Protein AF-A0A183NY20-F1 (afdb_monomer)

Radius of gyration: 20.71 Å; Cα contacts (8 Å, |Δi|>4): 70; chains: 1; bounding box: 48×27×62 Å

Nearest PDB structures (foldseek):
  2p08-assembly1_A  TM=8.906E-01  e=2.593E-02  Nostoc punctiforme PCC 73102
  2p04-assembly1_B  TM=9.367E-01  e=7.399E-02  Nostoc punctiforme PCC 73102
  8hbh-assembly1_A  TM=7.885E-01  e=5.216E-02  Homo sapiens
  6jt2-assembly1_A  TM=8.281E-01  e=1.388E-01  Homo sapiens

Mean predicted aligned error: 11.41 Å

InterPro domains:
  IPR011645 Haem NO binding associated [PF07701] (32-90)
  IPR042463 Haem NO binding associated domain superfamily [G3DSA:3.30.450.260] (27-91)

Structure (mmCIF, N/CA/C/O backbone):
data_AF-A0A183NY20-F1
#
_entry.id   AF-A0A183NY20-F1
#
loop_
_atom_site.group_PDB
_atom_site.id
_atom_site.type_symbol
_atom_site.label_atom_id
_atom_site.label_alt_id
_atom_site.label_comp_id
_atom_site.label_asym_id
_atom_site.label_entity_id
_atom_site.label_seq_id
_atom_site.pdbx_PDB_ins_code
_atom_site.Cartn_x
_atom_site.Cartn_y
_atom_site.Cartn_z
_atom_site.occupancy
_atom_site.B_iso_or_equiv
_atom_site.auth_seq_id
_atom_site.auth_comp_id
_atom_site.auth_asym_id
_atom_site.auth_atom_id
_atom_site.pdbx_PDB_model_num
ATOM 1 N N . ILE A 1 1 ? 0.793 0.510 47.313 1.00 43.75 1 ILE A N 1
ATOM 2 C CA . ILE A 1 1 ? 0.179 -0.238 46.191 1.00 43.75 1 ILE A CA 1
ATOM 3 C C . ILE A 1 1 ? 0.038 0.725 45.025 1.00 43.75 1 ILE A C 1
ATOM 5 O O . ILE A 1 1 ? -0.8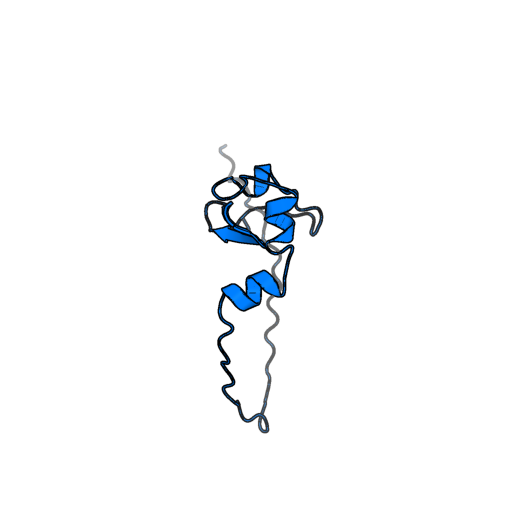83 1.525 45.041 1.00 43.75 1 ILE A O 1
ATOM 9 N N . VAL A 1 2 ? 0.968 0.700 44.072 1.00 36.62 2 VAL A N 1
ATOM 10 C CA . VAL A 1 2 ? 0.759 1.228 42.715 1.00 36.62 2 VAL A CA 1
ATOM 11 C C . VAL A 1 2 ? 1.575 0.321 41.801 1.00 36.62 2 VAL A C 1
ATOM 13 O O . VAL A 1 2 ? 2.791 0.231 41.947 1.00 36.62 2 VAL A O 1
ATOM 16 N N . GLY A 1 3 ? 0.874 -0.447 40.967 1.00 42.34 3 GLY A N 1
ATOM 17 C CA . GLY A 1 3 ? 1.454 -1.474 40.112 1.00 42.34 3 GLY A CA 1
ATOM 18 C C . GLY A 1 3 ? 2.317 -0.869 39.014 1.00 42.34 3 GLY A C 1
ATOM 19 O O . GLY A 1 3 ? 1.878 0.015 38.277 1.00 42.34 3 GLY A O 1
ATOM 20 N N . GLN A 1 4 ? 3.539 -1.379 38.888 1.00 38.81 4 GLN A N 1
ATOM 21 C CA . GLN A 1 4 ? 4.282 -1.279 37.644 1.00 38.81 4 GLN A CA 1
ATOM 22 C C . GLN A 1 4 ? 3.548 -2.142 36.618 1.00 38.81 4 GLN A C 1
ATOM 24 O O . GLN A 1 4 ? 3.369 -3.340 36.804 1.00 38.81 4 GLN A O 1
ATOM 29 N N . LYS A 1 5 ? 3.042 -1.497 35.569 1.00 43.59 5 LYS A N 1
ATOM 30 C CA . L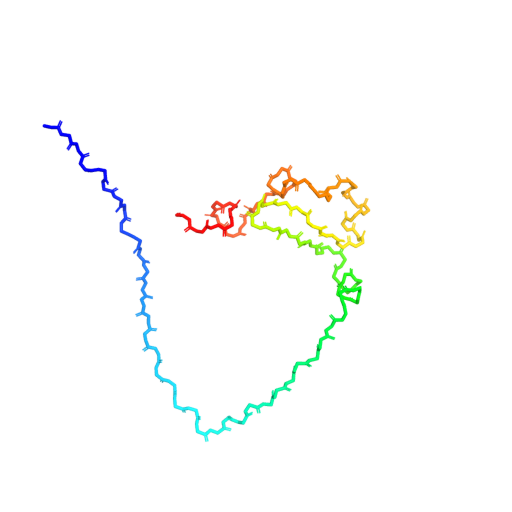YS A 1 5 ? 2.436 -2.170 34.425 1.00 43.59 5 LYS A CA 1
ATOM 31 C C . LYS A 1 5 ? 3.557 -2.897 33.684 1.00 43.59 5 LYS A C 1
ATOM 33 O O . LYS A 1 5 ? 4.358 -2.244 33.012 1.00 43.59 5 LYS A O 1
ATOM 38 N N . ASP A 1 6 ? 3.620 -4.215 33.855 1.00 43.44 6 ASP A N 1
ATOM 39 C CA . ASP A 1 6 ? 4.504 -5.106 33.109 1.00 43.44 6 ASP A CA 1
ATOM 40 C C . ASP A 1 6 ? 4.296 -4.876 31.608 1.00 43.44 6 ASP A C 1
ATOM 42 O O . ASP A 1 6 ? 3.269 -5.231 31.026 1.00 43.44 6 ASP A O 1
ATOM 46 N N . ARG A 1 7 ? 5.271 -4.219 30.977 1.00 45.06 7 ARG A N 1
ATOM 47 C CA . ARG A 1 7 ? 5.391 -4.187 29.521 1.00 45.06 7 ARG A CA 1
ATOM 48 C C . ARG A 1 7 ? 5.944 -5.547 29.118 1.00 45.06 7 ARG A C 1
ATOM 50 O O . ARG A 1 7 ? 7.085 -5.866 29.443 1.00 45.06 7 ARG A O 1
ATOM 57 N N . GLY A 1 8 ? 5.087 -6.361 28.503 1.00 50.38 8 GLY A N 1
ATOM 58 C CA . GLY A 1 8 ? 5.413 -7.707 28.044 1.00 50.38 8 GLY A CA 1
ATOM 59 C C . GLY A 1 8 ? 6.727 -7.731 27.265 1.00 50.38 8 GLY A C 1
ATOM 60 O O . GLY A 1 8 ? 7.000 -6.864 26.440 1.00 50.38 8 GLY A O 1
ATOM 61 N N . LYS A 1 9 ? 7.563 -8.716 27.579 1.00 52.12 9 LYS A N 1
ATOM 62 C CA . LYS A 1 9 ? 8.880 -8.918 26.980 1.00 52.12 9 LYS A CA 1
ATOM 63 C C . LYS A 1 9 ? 8.704 -9.300 25.504 1.00 52.12 9 LYS A C 1
ATOM 65 O O . LYS A 1 9 ? 8.208 -10.386 25.217 1.00 52.12 9 LYS A O 1
ATOM 70 N N . GLN A 1 10 ? 9.092 -8.414 24.590 1.00 58.06 10 GLN A N 1
ATOM 71 C CA . GLN A 1 10 ? 9.145 -8.679 23.150 1.00 58.06 10 GLN A CA 1
ATOM 72 C C . GLN A 1 10 ? 10.123 -9.842 22.905 1.00 58.06 10 GLN A C 1
ATOM 74 O O . GLN A 1 10 ? 11.292 -9.774 23.292 1.00 58.06 10 GLN A O 1
ATOM 79 N N . VAL A 1 11 ? 9.628 -10.963 22.370 1.00 66.44 11 VAL A N 1
ATOM 80 C CA . VAL A 1 11 ? 10.432 -12.173 22.124 1.00 66.44 11 VAL A CA 1
ATOM 81 C C . VAL A 1 11 ? 11.069 -12.053 20.746 1.00 66.44 11 VAL A C 1
ATOM 83 O O . VAL A 1 11 ? 10.620 -12.658 19.779 1.00 66.44 11 VAL A O 1
ATOM 86 N N . GLU A 1 12 ? 12.121 -11.250 20.649 1.00 74.62 12 GLU A N 1
ATOM 87 C CA . GLU A 1 12 ? 12.984 -11.237 19.471 1.00 74.62 12 GLU A CA 1
ATOM 88 C C . GLU A 1 12 ? 14.183 -12.149 19.718 1.00 74.62 12 GLU A C 1
ATOM 90 O O . GLU A 1 12 ? 14.874 -12.0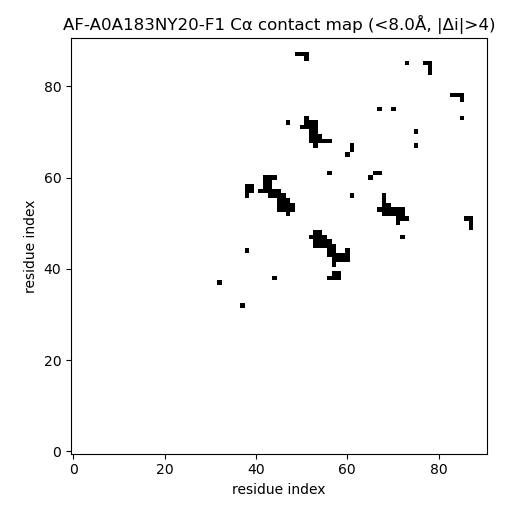49 20.733 1.00 74.62 12 GLU A O 1
ATOM 95 N N . THR A 1 13 ? 14.420 -13.080 18.795 1.00 81.81 13 THR A N 1
ATOM 96 C CA . THR A 1 13 ? 15.619 -13.922 18.817 1.00 81.81 13 THR A CA 1
ATOM 97 C C . THR A 1 13 ? 16.639 -13.325 17.863 1.00 81.81 13 THR A C 1
ATOM 99 O O . THR A 1 13 ? 16.427 -13.310 16.654 1.00 81.81 13 THR A O 1
ATOM 102 N N . ILE A 1 14 ? 17.762 -12.851 18.401 1.00 83.50 14 ILE A N 1
ATOM 103 C CA . ILE A 1 14 ? 18.860 -12.324 17.590 1.00 83.50 14 ILE A CA 1
ATOM 104 C C . ILE A 1 14 ? 19.775 -13.484 17.194 1.00 83.50 14 ILE A C 1
ATOM 106 O O . ILE A 1 14 ? 20.519 -14.014 18.019 1.00 83.50 14 ILE A O 1
ATOM 110 N N . LEU A 1 15 ? 19.746 -13.859 15.917 1.00 86.38 15 LEU A N 1
ATOM 111 C CA . LEU A 1 15 ? 20.681 -14.817 15.329 1.00 86.38 15 LEU A CA 1
ATOM 112 C C . LEU A 1 15 ? 21.866 -14.046 14.734 1.00 86.38 15 LEU A C 1
ATOM 114 O O . LEU A 1 15 ? 21.709 -13.312 13.761 1.00 86.38 15 LEU A O 1
ATOM 118 N N . ARG A 1 16 ? 23.063 -14.202 15.308 1.00 84.00 16 ARG A N 1
ATOM 119 C CA . ARG A 1 16 ? 24.296 -13.641 14.732 1.00 84.00 16 ARG A CA 1
ATOM 120 C C . ARG A 1 16 ? 24.890 -14.633 13.741 1.00 84.00 16 ARG A C 1
ATOM 122 O O . ARG A 1 16 ? 25.505 -15.618 14.137 1.00 84.00 16 ARG A O 1
ATOM 129 N N . LEU A 1 17 ? 24.676 -14.376 12.456 1.00 84.62 17 LEU A N 1
ATOM 130 C CA . LEU A 1 17 ? 25.224 -15.181 11.369 1.00 84.62 17 LEU A CA 1
ATOM 131 C C . LEU A 1 17 ? 26.576 -14.601 10.938 1.00 84.62 17 LEU A C 1
ATOM 133 O O . LEU A 1 17 ? 26.681 -13.408 10.666 1.00 84.62 17 LEU A O 1
ATOM 137 N N . HIS A 1 18 ? 27.607 -15.442 10.872 1.00 82.50 18 HIS A N 1
ATOM 138 C CA . HIS A 1 18 ? 28.927 -15.066 10.366 1.00 82.50 18 HIS A CA 1
ATOM 139 C C . HIS A 1 18 ? 29.094 -15.622 8.954 1.00 82.50 18 HIS A C 1
ATOM 141 O O . HIS A 1 18 ? 29.171 -16.837 8.771 1.00 82.50 18 HIS A O 1
ATOM 147 N N . PHE A 1 19 ? 29.143 -14.740 7.959 1.00 80.50 19 PHE A N 1
ATOM 148 C CA . PHE A 1 19 ? 29.312 -15.121 6.563 1.00 80.50 19 PHE A CA 1
ATOM 149 C C . PHE A 1 19 ? 30.692 -14.697 6.064 1.00 80.50 19 PHE A C 1
ATOM 151 O O . PHE A 1 19 ? 31.049 -13.524 6.125 1.00 80.50 19 PHE A O 1
ATOM 158 N N . HIS A 1 20 ? 31.469 -15.662 5.578 1.00 81.50 20 HIS A N 1
ATOM 159 C CA . HIS A 1 20 ? 32.780 -15.428 4.980 1.00 81.50 20 HIS A CA 1
ATOM 160 C C . HIS A 1 20 ? 32.632 -15.527 3.459 1.00 81.50 20 HIS A C 1
ATOM 162 O O . HIS A 1 20 ? 32.714 -16.617 2.896 1.00 81.50 20 HIS A O 1
ATOM 168 N N . ASN A 1 21 ? 32.365 -14.399 2.795 1.00 68.94 21 ASN A N 1
ATOM 169 C CA . ASN A 1 21 ? 32.194 -14.354 1.343 1.00 68.94 21 ASN A CA 1
ATOM 170 C C . ASN A 1 21 ? 33.465 -13.869 0.652 1.00 68.94 21 ASN A C 1
ATOM 172 O O . ASN A 1 21 ? 33.668 -12.674 0.471 1.00 68.94 21 ASN A O 1
ATOM 176 N N . HIS A 1 22 ? 34.345 -14.798 0.294 1.00 76.62 22 HIS A N 1
ATOM 177 C CA . HIS A 1 22 ? 35.637 -14.458 -0.304 1.00 76.62 22 HIS A CA 1
ATOM 178 C C . HIS A 1 22 ? 35.582 -14.411 -1.844 1.00 76.62 22 HIS A C 1
ATOM 180 O O . HIS A 1 22 ? 36.615 -14.237 -2.483 1.00 76.62 22 HIS A O 1
ATOM 186 N N . SER A 1 23 ? 34.408 -14.604 -2.457 1.00 76.75 23 SER A N 1
ATOM 187 C CA . SER A 1 23 ? 34.270 -14.790 -3.914 1.00 76.75 23 SER A CA 1
ATOM 188 C C . SER A 1 23 ? 33.194 -13.917 -4.564 1.00 76.75 23 SER A C 1
ATOM 190 O O . SER A 1 23 ? 32.973 -14.032 -5.765 1.00 76.75 23 SER A O 1
ATOM 192 N N . PHE A 1 24 ? 32.524 -13.052 -3.802 1.00 74.69 24 PHE A N 1
ATOM 193 C CA . PHE A 1 24 ? 31.500 -12.152 -4.326 1.00 74.69 24 PHE A CA 1
ATOM 194 C C . PHE A 1 24 ? 32.099 -10.792 -4.664 1.00 74.69 24 PHE A C 1
ATOM 196 O O . PHE A 1 24 ? 32.529 -10.047 -3.788 1.00 74.69 24 PHE A O 1
ATOM 203 N N . THR A 1 25 ? 32.121 -10.481 -5.951 1.00 73.00 25 THR A N 1
ATOM 204 C CA . THR A 1 25 ? 32.307 -9.128 -6.470 1.00 73.00 25 THR A CA 1
ATOM 205 C C . THR A 1 25 ? 30.944 -8.453 -6.534 1.00 73.00 25 THR A C 1
ATOM 207 O O . THR A 1 25 ? 30.092 -8.888 -7.306 1.00 73.00 25 THR A O 1
ATOM 210 N N . GLU A 1 26 ? 30.738 -7.413 -5.725 1.00 69.56 26 GLU A N 1
ATOM 211 C CA . GLU A 1 26 ? 29.584 -6.522 -5.866 1.00 69.56 26 GLU A CA 1
ATOM 212 C C . GLU A 1 26 ? 29.623 -5.863 -7.247 1.00 69.56 26 GLU A C 1
ATOM 214 O O . GLU A 1 26 ? 30.604 -5.217 -7.618 1.00 69.56 26 GLU A O 1
ATOM 219 N N . ILE A 1 27 ? 28.556 -6.062 -8.015 1.00 74.12 27 ILE A N 1
ATOM 220 C CA . ILE A 1 27 ? 28.288 -5.311 -9.235 1.00 74.12 27 ILE A CA 1
ATOM 221 C C . ILE A 1 27 ? 27.171 -4.344 -8.860 1.00 74.12 27 ILE A C 1
ATOM 223 O O . ILE A 1 27 ? 26.069 -4.774 -8.520 1.00 74.12 27 ILE A O 1
ATOM 227 N N . ASP A 1 28 ? 27.487 -3.055 -8.859 1.00 67.62 28 ASP A N 1
ATOM 228 C CA . ASP A 1 28 ? 26.556 -1.997 -8.480 1.00 67.62 28 ASP A CA 1
ATOM 229 C C . ASP A 1 28 ? 25.613 -1.714 -9.664 1.00 67.62 28 ASP A C 1
ATOM 231 O O . ASP A 1 28 ? 25.881 -0.869 -10.519 1.00 67.62 28 ASP A O 1
ATOM 235 N N . GLU A 1 29 ? 24.545 -2.506 -9.792 1.00 68.06 29 GLU A N 1
ATOM 236 C CA . GLU A 1 29 ? 23.500 -2.311 -10.805 1.00 68.06 29 GLU A CA 1
ATOM 237 C C . GLU A 1 29 ? 22.303 -1.548 -10.215 1.00 68.06 29 GLU A C 1
ATOM 239 O O . GLU A 1 29 ? 21.205 -2.085 -10.067 1.00 68.06 29 GLU A O 1
ATOM 244 N N . GLU A 1 30 ? 22.476 -0.261 -9.905 1.00 72.25 30 GLU A N 1
ATOM 245 C CA . GLU A 1 30 ? 21.323 0.633 -9.753 1.00 72.25 30 GLU A CA 1
ATOM 246 C C . GLU A 1 30 ? 20.825 1.070 -11.137 1.00 72.25 30 GLU A C 1
ATOM 248 O O . GLU A 1 30 ? 21.316 2.022 -11.745 1.00 72.25 30 GLU A O 1
ATOM 253 N N . LEU A 1 31 ? 19.810 0.372 -11.647 1.00 73.00 31 LEU A N 1
ATOM 254 C CA . LEU A 1 31 ? 19.021 0.820 -12.794 1.00 73.00 31 LEU A CA 1
ATOM 255 C C . LEU A 1 31 ? 17.733 1.482 -12.279 1.00 73.00 31 LEU A C 1
ATOM 257 O O . LEU A 1 31 ? 16.743 0.785 -12.033 1.00 73.00 31 LEU A O 1
ATOM 261 N N . PRO A 1 32 ? 17.708 2.816 -12.085 1.00 81.44 32 PRO A N 1
ATOM 262 C CA . PRO A 1 32 ? 16.527 3.491 -11.570 1.00 81.44 32 PRO A CA 1
ATOM 263 C C . PRO A 1 32 ? 15.361 3.337 -12.550 1.00 81.44 32 PR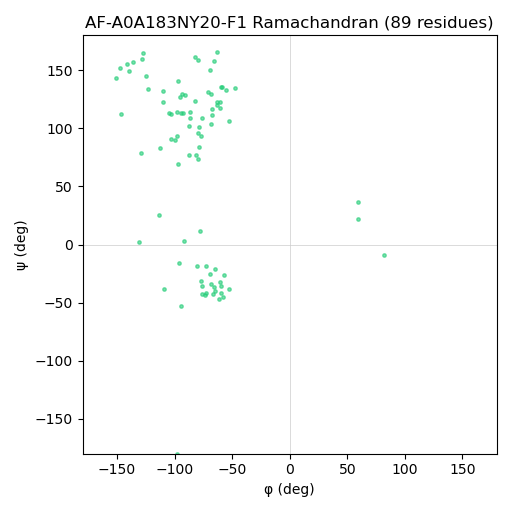O A C 1
ATOM 265 O O . PRO A 1 32 ? 15.417 3.782 -13.697 1.00 81.44 32 PRO A O 1
ATOM 268 N N . VAL A 1 33 ? 14.273 2.725 -12.083 1.00 83.62 33 VAL A N 1
ATOM 269 C CA . VAL A 1 33 ? 13.028 2.621 -12.848 1.00 83.62 33 VAL A CA 1
ATOM 270 C C . VAL A 1 33 ? 12.242 3.923 -12.679 1.00 83.62 33 VAL A C 1
ATOM 272 O O . VAL A 1 33 ? 11.907 4.289 -11.548 1.00 83.62 33 VAL A O 1
ATOM 275 N N . PRO A 1 34 ? 11.888 4.633 -13.767 1.00 88.81 34 PRO A N 1
ATOM 276 C CA . PRO A 1 34 ? 11.038 5.810 -13.665 1.00 88.81 34 PRO A CA 1
ATOM 277 C C . PRO A 1 34 ? 9.694 5.455 -13.023 1.00 88.81 34 PRO A C 1
ATOM 279 O O . PRO A 1 34 ? 9.052 4.479 -13.413 1.00 88.81 34 PRO A O 1
ATOM 282 N N . ALA A 1 35 ? 9.221 6.282 -12.089 1.00 85.50 35 ALA A N 1
ATOM 283 C CA . ALA A 1 35 ? 7.980 6.020 -11.357 1.00 85.50 35 ALA A CA 1
ATOM 284 C C . ALA A 1 35 ? 6.787 5.745 -12.289 1.00 85.50 35 ALA A C 1
ATOM 286 O O . ALA A 1 35 ? 5.987 4.854 -12.024 1.00 85.50 35 ALA A O 1
ATOM 287 N N . ILE A 1 36 ? 6.690 6.459 -13.416 1.00 86.00 36 ILE A N 1
ATOM 288 C CA . ILE A 1 36 ? 5.623 6.238 -14.399 1.00 86.00 36 ILE A CA 1
ATOM 289 C C . ILE A 1 36 ? 5.625 4.813 -14.967 1.00 86.00 36 ILE A C 1
ATOM 291 O O . ILE A 1 36 ? 4.565 4.199 -15.045 1.00 86.00 36 ILE A O 1
ATOM 295 N N . VAL A 1 37 ? 6.804 4.258 -15.267 1.00 88.75 37 VAL A N 1
ATOM 296 C CA . VAL A 1 37 ? 6.957 2.878 -15.751 1.00 88.75 37 VAL A CA 1
ATOM 297 C C . VAL A 1 37 ? 6.532 1.894 -14.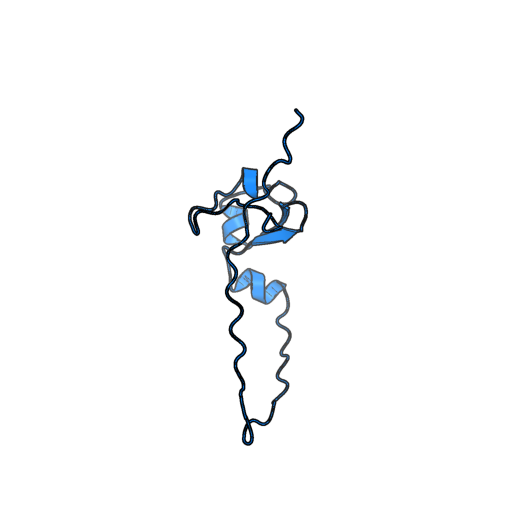662 1.00 88.75 37 VAL A C 1
ATOM 299 O O . VAL A 1 37 ? 5.819 0.934 -14.941 1.00 88.75 37 VAL A O 1
ATOM 302 N N . PHE A 1 38 ? 6.884 2.164 -13.403 1.00 88.50 38 PHE A N 1
ATOM 303 C CA . PHE A 1 38 ? 6.463 1.346 -12.265 1.00 88.50 38 PHE A CA 1
ATOM 304 C C . PHE A 1 38 ? 4.933 1.321 -12.089 1.00 88.50 38 PHE A C 1
ATOM 306 O O . PHE A 1 38 ? 4.342 0.251 -11.938 1.00 88.50 38 PHE A O 1
ATOM 313 N N . PHE A 1 39 ? 4.263 2.478 -12.148 1.00 87.81 39 PHE A N 1
ATOM 314 C CA . PHE A 1 39 ? 2.801 2.553 -12.002 1.00 87.81 39 PHE A CA 1
ATOM 315 C C . PHE A 1 39 ? 2.035 1.936 -13.181 1.00 87.81 39 PHE A C 1
ATOM 317 O O . PHE A 1 39 ? 0.894 1.505 -12.997 1.00 87.81 39 PHE A O 1
ATOM 324 N N . GLU A 1 40 ? 2.636 1.878 -14.371 1.00 87.94 40 GLU A N 1
ATOM 325 C CA . GLU A 1 40 ? 2.090 1.140 -15.514 1.00 87.94 40 GLU A CA 1
ATOM 326 C C . GLU A 1 40 ? 2.296 -0.371 -15.377 1.00 87.94 40 GLU A C 1
ATOM 328 O O . GLU A 1 40 ? 1.363 -1.134 -15.625 1.00 87.94 40 GLU A O 1
ATOM 333 N N . ALA A 1 41 ? 3.479 -0.801 -14.932 1.00 92.12 41 ALA A N 1
ATOM 334 C CA . ALA A 1 41 ? 3.808 -2.212 -14.748 1.00 92.12 41 ALA A CA 1
ATOM 335 C C . ALA A 1 41 ? 2.979 -2.874 -13.635 1.00 92.12 41 ALA A C 1
ATOM 337 O O . ALA A 1 41 ? 2.573 -4.028 -13.768 1.00 92.12 41 ALA A O 1
ATOM 338 N N . PHE A 1 42 ? 2.695 -2.147 -12.550 1.00 94.81 42 PHE A N 1
ATOM 339 C CA . PHE A 1 42 ? 1.942 -2.656 -11.403 1.00 94.81 42 PHE A CA 1
ATOM 340 C C . PHE A 1 42 ? 0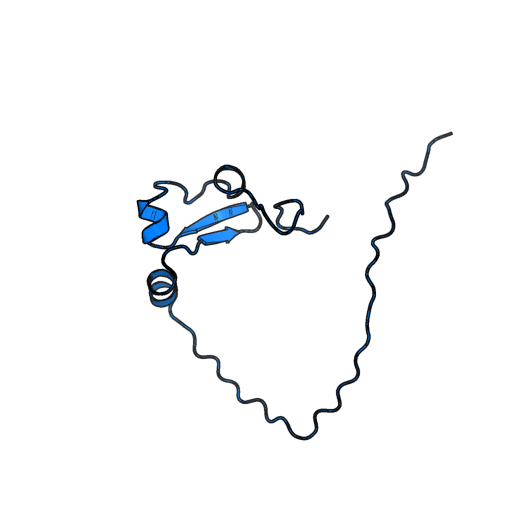.579 -1.959 -11.275 1.00 94.81 42 PHE A C 1
ATOM 342 O O . PHE A 1 42 ? 0.420 -1.035 -10.480 1.00 94.81 42 PHE A O 1
ATOM 349 N N . PRO A 1 43 ? -0.459 -2.397 -12.001 1.00 93.50 43 PRO A N 1
ATOM 350 C CA . PRO A 1 43 ? -1.718 -1.654 -12.117 1.00 93.50 43 PRO A CA 1
ATOM 351 C C . PRO A 1 43 ? -2.519 -1.514 -10.809 1.00 93.50 43 PRO A C 1
ATOM 353 O O . PRO A 1 43 ? -3.348 -0.608 -10.690 1.00 93.50 43 PRO A O 1
ATOM 356 N N . PHE A 1 44 ? -2.271 -2.397 -9.836 1.00 96.00 44 PHE A N 1
ATOM 357 C CA . PHE A 1 44 ? -2.925 -2.431 -8.523 1.00 96.00 44 PHE A CA 1
ATOM 358 C C . PHE A 1 44 ? -1.963 -2.110 -7.371 1.00 96.00 44 PHE A C 1
ATOM 360 O O . PHE A 1 44 ? -2.183 -2.544 -6.242 1.00 96.00 44 PHE A O 1
ATOM 367 N N . ASN A 1 45 ? -0.886 -1.368 -7.628 1.00 95.06 45 ASN A N 1
ATOM 368 C CA . ASN A 1 45 ? -0.038 -0.877 -6.545 1.00 95.06 45 ASN A CA 1
ATOM 369 C C . ASN A 1 45 ? -0.651 0.360 -5.864 1.00 95.06 45 ASN A C 1
ATOM 371 O O . ASN A 1 45 ? -1.455 1.081 -6.461 1.00 95.06 45 ASN A O 1
ATOM 375 N N . PHE A 1 46 ? -0.225 0.626 -4.634 1.00 95.81 46 PHE A N 1
ATOM 376 C CA . PHE A 1 46 ? -0.459 1.890 -3.950 1.00 95.81 46 PHE A CA 1
ATOM 377 C C . PHE A 1 46 ? 0.708 2.219 -3.025 1.00 95.81 46 PHE A C 1
ATOM 379 O O . PHE A 1 46 ? 1.390 1.333 -2.514 1.00 95.81 46 PHE A O 1
ATOM 386 N N . VAL A 1 47 ? 0.919 3.511 -2.803 1.00 95.94 47 VAL A N 1
ATOM 387 C CA . VAL A 1 47 ? 1.977 4.049 -1.947 1.00 95.94 47 VAL A CA 1
ATOM 388 C C . VAL A 1 47 ? 1.328 4.918 -0.882 1.00 95.94 47 VAL A C 1
ATOM 390 O O . VAL A 1 47 ? 0.473 5.743 -1.203 1.00 95.94 47 VAL A O 1
ATOM 393 N N . PHE A 1 48 ? 1.734 4.765 0.375 1.00 97.19 48 PHE A N 1
ATOM 394 C CA . PHE A 1 48 ? 1.271 5.592 1.488 1.00 97.19 48 PHE A CA 1
ATOM 395 C C . PHE A 1 48 ? 2.436 5.996 2.395 1.00 97.19 48 PHE A C 1
ATOM 397 O O . PHE A 1 48 ? 3.495 5.373 2.382 1.00 97.19 48 PHE A O 1
ATOM 404 N N . ASN A 1 49 ? 2.262 7.083 3.143 1.00 96.56 49 ASN A N 1
ATOM 405 C CA . ASN A 1 49 ? 3.294 7.624 4.029 1.00 96.56 49 ASN A CA 1
ATOM 406 C C . ASN A 1 49 ? 3.113 7.184 5.493 1.00 96.56 49 ASN A C 1
ATOM 408 O O . ASN A 1 49 ? 2.139 6.520 5.840 1.00 96.56 49 ASN A O 1
ATOM 412 N N . ARG A 1 50 ? 4.019 7.639 6.372 1.00 96.12 50 ARG A N 1
ATOM 413 C CA . ARG A 1 50 ? 3.962 7.378 7.824 1.00 96.12 50 ARG A CA 1
ATOM 414 C C . ARG A 1 50 ? 2.669 7.832 8.504 1.00 96.12 50 ARG A C 1
ATOM 416 O O . ARG A 1 50 ? 2.278 7.270 9.515 1.00 96.12 50 ARG A O 1
ATOM 423 N N . GLY A 1 51 ? 1.989 8.834 7.947 1.00 96.56 51 GLY A N 1
ATOM 424 C CA . GLY A 1 51 ? 0.669 9.273 8.410 1.00 96.56 51 GLY A CA 1
ATOM 425 C C . GLY A 1 51 ? -0.474 8.370 7.939 1.00 96.56 51 GLY A C 1
ATOM 426 O O . GLY A 1 51 ? -1.632 8.773 8.023 1.00 96.56 51 GLY A O 1
ATOM 427 N N . MET A 1 52 ? -0.157 7.195 7.386 1.00 97.06 52 MET A N 1
ATOM 428 C CA . MET A 1 52 ? -1.094 6.247 6.789 1.00 97.06 52 MET A CA 1
ATOM 429 C C . MET A 1 52 ? -1.891 6.853 5.623 1.00 97.06 52 MET A C 1
ATOM 431 O O . MET A 1 52 ? -2.958 6.360 5.277 1.00 97.06 52 MET A O 1
ATOM 435 N N . LYS A 1 53 ? -1.404 7.930 4.986 1.00 98.12 53 LYS A N 1
ATOM 436 C CA . LYS A 1 53 ? -2.099 8.601 3.876 1.00 98.12 53 LYS A CA 1
ATOM 437 C C . LYS A 1 53 ? -1.641 8.075 2.526 1.00 98.12 53 LYS A C 1
ATOM 439 O O . LYS A 1 53 ? -0.442 8.073 2.249 1.00 98.12 53 LYS A O 1
ATOM 444 N N . LEU A 1 54 ? -2.596 7.708 1.673 1.00 97.75 54 LEU A N 1
ATOM 445 C CA . LEU A 1 54 ? -2.345 7.322 0.283 1.00 97.75 54 LEU A CA 1
ATOM 446 C C . LEU A 1 54 ? -1.753 8.502 -0.501 1.00 97.75 54 LEU A C 1
ATOM 448 O O . LEU A 1 54 ? -2.365 9.565 -0.575 1.00 97.75 54 LEU A O 1
ATOM 452 N N . LEU A 1 55 ? -0.576 8.302 -1.089 1.00 96.19 55 LEU A N 1
ATOM 453 C CA . LEU A 1 55 ? 0.131 9.279 -1.917 1.00 96.19 55 LEU A CA 1
ATOM 454 C C . LEU A 1 55 ? -0.174 9.074 -3.400 1.00 96.19 55 LEU A C 1
ATOM 456 O O . LEU A 1 55 ? -0.600 10.008 -4.062 1.00 96.19 55 LEU A O 1
ATOM 460 N N . ASN A 1 56 ? 0.014 7.847 -3.893 1.00 94.31 56 ASN A N 1
ATOM 461 C CA . ASN A 1 56 ? -0.178 7.468 -5.292 1.00 94.31 56 ASN A CA 1
ATOM 462 C C . ASN A 1 56 ? -0.807 6.075 -5.385 1.00 94.31 56 ASN A C 1
ATOM 464 O O . ASN A 1 56 ? -0.635 5.248 -4.487 1.00 94.31 56 ASN A O 1
ATOM 468 N N . ILE A 1 57 ? -1.498 5.810 -6.494 1.00 95.12 57 ILE A N 1
ATOM 469 C CA . ILE A 1 57 ? -2.136 4.525 -6.797 1.00 95.12 57 ILE A CA 1
ATOM 470 C C . ILE A 1 57 ? -1.954 4.178 -8.279 1.00 95.12 57 ILE A C 1
ATOM 472 O O . ILE A 1 57 ? -1.882 5.067 -9.130 1.00 95.12 57 ILE A O 1
ATOM 476 N N . GLY A 1 58 ? -1.882 2.886 -8.591 1.00 94.44 58 GLY A N 1
ATOM 477 C CA . GLY A 1 58 ? -1.829 2.379 -9.961 1.00 94.44 58 GLY A CA 1
ATOM 478 C C . GLY A 1 58 ? -3.121 2.651 -10.738 1.00 94.44 58 GLY A C 1
ATOM 479 O O . GLY A 1 58 ? -4.194 2.842 -10.158 1.00 94.44 58 GLY A O 1
ATOM 480 N N . ARG A 1 59 ? -3.031 2.659 -12.076 1.00 92.38 59 ARG A N 1
ATOM 481 C CA . ARG A 1 59 ? -4.151 3.052 -12.957 1.00 92.38 59 ARG A CA 1
ATOM 482 C C . ARG A 1 59 ? -5.408 2.207 -12.754 1.00 92.38 59 ARG A C 1
ATOM 484 O O . ARG A 1 59 ? -6.502 2.758 -12.664 1.00 92.38 59 ARG A O 1
ATOM 491 N N . SER A 1 60 ? -5.274 0.886 -12.655 1.00 94.56 60 SER A N 1
ATOM 492 C CA . SER A 1 60 ? -6.442 0.015 -12.469 1.00 94.56 60 SER A CA 1
ATOM 493 C C . SER A 1 60 ? -7.081 0.209 -11.098 1.00 94.56 60 SER A C 1
ATOM 495 O O . SER A 1 60 ? -8.303 0.160 -10.985 1.00 94.56 60 SER A O 1
ATOM 497 N N . MET A 1 61 ? -6.281 0.502 -10.070 1.00 94.19 61 MET A N 1
ATOM 498 C CA . MET A 1 61 ? -6.806 0.856 -8.754 1.00 94.19 61 MET A CA 1
ATOM 499 C C . MET A 1 61 ? -7.545 2.193 -8.765 1.00 94.19 61 MET A C 1
ATOM 501 O O . MET A 1 61 ? -8.623 2.274 -8.190 1.00 94.19 61 MET A O 1
ATOM 505 N N . ALA A 1 62 ? -7.020 3.213 -9.449 1.00 93.50 62 ALA A N 1
ATOM 506 C CA . ALA A 1 62 ? -7.689 4.509 -9.582 1.00 93.50 62 ALA A CA 1
ATOM 507 C C . ALA A 1 62 ? -9.060 4.400 -10.263 1.00 93.50 62 ALA A C 1
ATOM 509 O O . ALA A 1 62 ? -9.992 5.108 -9.885 1.00 93.50 62 ALA A O 1
ATOM 510 N N . ASN A 1 63 ? -9.189 3.491 -11.232 1.00 94.25 63 ASN A N 1
ATOM 511 C CA . ASN A 1 63 ? -10.454 3.221 -11.912 1.00 94.25 63 ASN A CA 1
ATOM 512 C C . ASN A 1 63 ? -11.447 2.466 -11.018 1.00 94.25 63 ASN A C 1
ATOM 514 O O . ASN A 1 63 ? -12.636 2.774 -11.028 1.00 94.25 63 ASN A O 1
ATOM 518 N N . ALA A 1 64 ? -10.974 1.478 -10.253 1.00 95.69 64 ALA A N 1
ATOM 519 C CA . ALA A 1 64 ? -11.825 0.672 -9.376 1.00 95.69 64 ALA A CA 1
ATOM 520 C C . ALA A 1 64 ? -12.239 1.414 -8.091 1.00 95.69 64 ALA A C 1
ATOM 522 O O . ALA A 1 64 ? -13.353 1.239 -7.603 1.00 95.69 64 ALA A O 1
ATOM 523 N N . LEU A 1 65 ? -11.342 2.237 -7.543 1.00 95.25 65 LEU A N 1
ATOM 524 C CA . LEU A 1 65 ? -11.494 2.976 -6.292 1.00 95.25 65 LEU A CA 1
ATOM 525 C C . LEU A 1 65 ? -11.157 4.460 -6.528 1.00 95.25 65 LEU A C 1
ATOM 527 O O . LEU A 1 65 ? -10.055 4.918 -6.205 1.00 95.25 65 LEU A O 1
ATOM 531 N N . PRO A 1 66 ? -12.089 5.239 -7.101 1.00 94.94 66 PRO A N 1
ATOM 532 C CA . PRO A 1 66 ? -11.836 6.637 -7.411 1.00 94.94 66 PRO A CA 1
ATOM 533 C C . PRO A 1 66 ? -11.725 7.494 -6.141 1.00 94.94 66 PRO A C 1
ATOM 535 O O . PRO A 1 66 ? -12.384 7.252 -5.128 1.00 94.94 66 PRO A O 1
ATOM 538 N N . ASN A 1 67 ? -10.926 8.562 -6.216 1.00 95.62 67 ASN A N 1
ATOM 539 C CA . ASN A 1 67 ? -10.800 9.587 -5.169 1.00 95.62 67 ASN A CA 1
ATOM 540 C C . ASN A 1 67 ? -10.324 9.055 -3.801 1.00 95.62 67 ASN A C 1
ATOM 542 O O . ASN A 1 67 ? -10.802 9.512 -2.758 1.00 95.62 67 ASN A O 1
ATOM 546 N N . ILE A 1 68 ? -9.416 8.074 -3.782 1.00 96.94 68 ILE A N 1
ATOM 547 C CA . ILE A 1 68 ? -8.821 7.552 -2.535 1.00 96.94 68 ILE A CA 1
ATOM 548 C C . ILE A 1 68 ? -7.468 8.182 -2.178 1.00 96.94 68 ILE A C 1
ATOM 550 O O . ILE A 1 68 ? -7.039 8.094 -1.031 1.00 96.94 68 ILE A O 1
ATOM 554 N N . VAL A 1 69 ? -6.810 8.861 -3.122 1.00 97.06 69 VAL A N 1
ATOM 555 C CA . VAL A 1 69 ? -5.560 9.592 -2.855 1.00 97.06 69 VAL A CA 1
ATOM 556 C C . VAL A 1 69 ? -5.803 10.665 -1.783 1.00 97.06 69 VAL A C 1
ATOM 558 O O . VAL A 1 69 ? -6.820 11.355 -1.799 1.00 97.06 69 VAL A O 1
ATOM 561 N N . GLY A 1 70 ? -4.894 10.772 -0.813 1.00 97.69 70 GLY A N 1
ATOM 562 C CA . GLY A 1 70 ? -5.004 11.653 0.355 1.00 97.69 70 GLY A CA 1
ATOM 563 C C . GLY A 1 70 ? -5.859 11.105 1.509 1.00 97.69 70 GLY A C 1
ATOM 564 O O . GLY A 1 70 ? -5.849 11.673 2.609 1.00 97.69 70 GLY A O 1
ATOM 565 N N . LYS A 1 71 ? -6.579 9.992 1.316 1.00 98.06 71 LYS A N 1
ATOM 566 C CA . LYS A 1 71 ? -7.331 9.322 2.390 1.00 98.06 71 LYS A CA 1
ATOM 567 C C . LYS A 1 71 ? -6.426 8.418 3.220 1.00 98.06 71 LYS A C 1
ATOM 569 O O . LYS A 1 71 ? -5.308 8.099 2.814 1.00 98.06 71 LYS A O 1
ATOM 574 N N . ASN A 1 72 ? -6.890 8.068 4.420 1.00 97.62 72 ASN A N 1
ATOM 575 C CA . ASN A 1 72 ? -6.180 7.105 5.252 1.00 97.62 72 ASN A CA 1
ATOM 576 C C . ASN A 1 72 ? -6.328 5.706 4.632 1.00 97.62 72 ASN A C 1
ATOM 578 O O . ASN A 1 72 ? -7.432 5.303 4.277 1.00 97.62 72 ASN A O 1
ATOM 582 N N . VAL A 1 73 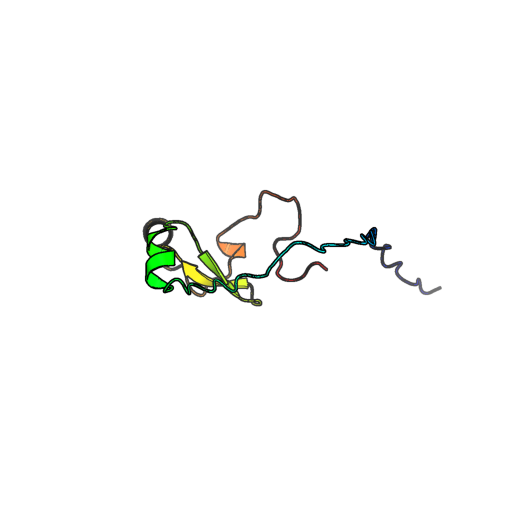? -5.222 4.982 4.480 1.00 97.44 73 VAL A N 1
ATOM 583 C CA . VAL A 1 73 ? -5.180 3.641 3.892 1.00 97.44 73 VAL A CA 1
ATOM 584 C C . VAL A 1 73 ? -6.024 2.654 4.696 1.00 97.44 73 VAL A C 1
ATOM 586 O O . VAL A 1 73 ? -6.658 1.794 4.096 1.00 97.44 73 VAL A O 1
ATOM 589 N N . THR A 1 74 ? -6.120 2.823 6.018 1.00 96.62 74 THR A N 1
ATOM 590 C CA . THR A 1 74 ? -6.919 1.950 6.892 1.00 96.62 74 THR A CA 1
ATOM 591 C C . THR A 1 74 ? -8.425 2.159 6.740 1.00 96.62 74 THR A C 1
ATOM 593 O O . THR A 1 74 ? -9.196 1.287 7.122 1.00 96.62 74 THR A O 1
ATOM 596 N N . ASP A 1 75 ? -8.857 3.292 6.174 1.00 96.94 75 ASP A N 1
ATOM 597 C CA . ASP A 1 75 ? -10.275 3.550 5.882 1.00 96.94 75 ASP A CA 1
ATOM 598 C C . ASP A 1 75 ? -10.718 2.862 4.579 1.00 96.94 75 ASP A C 1
ATOM 600 O O . ASP A 1 75 ? -11.912 2.712 4.324 1.00 96.94 75 ASP A O 1
ATOM 604 N N . ILE A 1 76 ? -9.756 2.485 3.727 1.00 97.06 76 ILE A N 1
ATOM 605 C CA . ILE A 1 76 ? -9.991 1.943 2.382 1.00 97.06 76 ILE A CA 1
ATOM 606 C C . ILE A 1 76 ? -9.647 0.452 2.313 1.00 97.06 76 ILE A C 1
ATOM 608 O O . ILE A 1 76 ? -10.342 -0.312 1.647 1.00 97.06 76 ILE A O 1
ATOM 612 N N . PHE A 1 77 ? -8.582 0.034 2.998 1.00 96.44 77 PHE A N 1
ATOM 613 C CA . PHE A 1 77 ? -8.039 -1.317 2.945 1.00 96.44 77 PHE A CA 1
ATOM 614 C C . PHE A 1 77 ? -7.947 -1.939 4.335 1.00 96.44 77 PHE A C 1
ATOM 616 O O . PHE A 1 77 ? -7.609 -1.280 5.317 1.00 96.44 77 PHE A O 1
ATOM 623 N N . LEU A 1 78 ? -8.172 -3.251 4.384 1.00 95.50 78 LEU A N 1
ATOM 624 C CA . LEU A 1 78 ? -7.963 -4.074 5.568 1.00 95.50 78 LEU A CA 1
ATOM 625 C C . LEU A 1 78 ? -6.759 -4.993 5.351 1.00 95.50 78 LEU A C 1
ATOM 627 O O . LEU A 1 78 ? -6.677 -5.691 4.338 1.00 95.50 78 LEU A O 1
ATOM 631 N N . LEU A 1 79 ? -5.855 -5.044 6.329 1.00 95.06 79 LEU A N 1
ATOM 632 C CA . LEU A 1 79 ? -4.774 -6.023 6.341 1.00 95.06 79 LEU A CA 1
ATOM 633 C C . LEU A 1 79 ? -5.316 -7.377 6.810 1.00 95.06 79 LEU A C 1
ATOM 635 O O . LEU A 1 79 ? -5.514 -7.613 7.999 1.00 95.06 79 LEU A O 1
ATOM 639 N N . CYS A 1 80 ? -5.567 -8.281 5.867 1.00 95.88 80 CYS A N 1
ATOM 640 C CA . CYS A 1 80 ? -6.038 -9.625 6.199 1.00 95.88 80 CYS A CA 1
ATOM 641 C C . CYS A 1 80 ? -4.908 -10.530 6.711 1.00 95.88 80 CYS A C 1
ATOM 643 O O . CYS A 1 80 ? -5.162 -11.446 7.499 1.00 95.88 80 CYS A O 1
ATOM 645 N N . ARG A 1 81 ? -3.675 -10.324 6.230 1.00 93.62 81 ARG A N 1
ATOM 646 C CA . ARG A 1 81 ? -2.483 -11.101 6.590 1.00 93.62 81 ARG A CA 1
ATOM 647 C C . ARG A 1 81 ? -1.214 -10.240 6.475 1.00 93.62 81 ARG A C 1
ATOM 649 O O . ARG A 1 81 ? -1.121 -9.488 5.507 1.00 93.62 81 ARG A O 1
ATOM 656 N N . PRO A 1 82 ? -0.225 -10.419 7.370 1.00 92.44 82 PRO A N 1
ATOM 657 C CA . PRO A 1 82 ? -0.307 -11.198 8.614 1.00 92.44 82 PRO A CA 1
ATOM 658 C C . PRO A 1 82 ? -1.328 -10.594 9.599 1.00 92.44 82 PRO A C 1
ATOM 660 O O . PRO A 1 82 ? -1.816 -9.489 9.382 1.00 92.44 82 PRO A O 1
ATOM 663 N N . VAL A 1 83 ? -1.727 -11.343 10.637 1.00 90.69 83 VAL A N 1
ATOM 664 C CA . VAL A 1 83 ? -2.706 -10.864 11.640 1.00 90.69 83 VAL A CA 1
ATOM 665 C C . VAL A 1 83 ? -1.989 -9.959 12.642 1.00 90.69 83 VAL A C 1
ATOM 667 O O . VAL A 1 83 ? -1.700 -10.356 13.767 1.00 90.69 83 VAL A O 1
ATOM 670 N N . ILE A 1 84 ? -1.654 -8.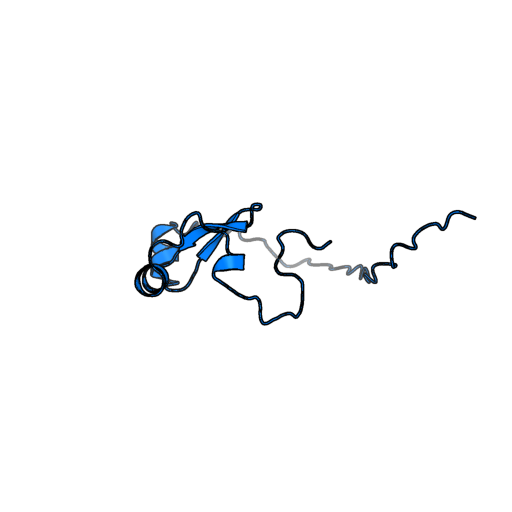759 12.187 1.00 90.50 84 ILE A N 1
ATOM 671 C CA . ILE A 1 84 ? -1.003 -7.703 12.962 1.00 90.50 84 ILE A CA 1
ATOM 672 C C . ILE A 1 84 ? -1.800 -6.403 12.813 1.00 90.50 84 ILE A C 1
ATOM 674 O O . ILE A 1 84 ? -2.580 -6.273 11.860 1.00 90.50 84 ILE A O 1
ATOM 678 N N . PRO A 1 85 ? -1.638 -5.434 13.728 1.00 91.81 85 PRO A N 1
ATOM 679 C CA . PRO A 1 85 ? -2.188 -4.101 13.534 1.00 91.81 85 PRO A CA 1
ATOM 680 C C . PRO A 1 85 ? -1.704 -3.510 12.208 1.00 91.81 85 PRO A C 1
ATOM 682 O O . PRO A 1 85 ? -0.517 -3.554 11.897 1.00 91.81 85 PRO A O 1
ATOM 685 N N . PHE A 1 86 ? -2.621 -2.946 11.419 1.00 93.69 86 PHE A N 1
ATOM 686 C CA . PHE A 1 86 ? -2.234 -2.246 10.199 1.00 93.69 86 PHE A CA 1
ATOM 687 C C . PHE A 1 86 ? -1.780 -0.824 10.549 1.00 93.69 86 PHE A C 1
ATOM 689 O O . PHE A 1 86 ? -2.535 0.137 10.408 1.00 93.69 86 PHE A O 1
ATOM 696 N N . THR A 1 87 ? -0.560 -0.710 11.066 1.00 94.12 87 THR A N 1
ATOM 697 C CA . THR A 1 87 ? 0.081 0.542 11.488 1.00 94.12 87 THR A CA 1
ATOM 698 C C . THR A 1 87 ? 1.451 0.689 10.834 1.00 94.12 87 THR A C 1
ATOM 700 O O . THR A 1 87 ? 1.977 -0.261 10.264 1.00 94.12 87 THR A O 1
ATOM 703 N N . TRP A 1 88 ? 2.010 1.901 10.862 1.00 93.88 88 TRP A N 1
ATOM 704 C CA . TRP A 1 88 ? 3.346 2.149 10.314 1.00 93.88 88 TRP A CA 1
ATOM 705 C C . TRP A 1 88 ? 4.454 1.578 11.204 1.00 93.88 88 TRP A C 1
ATOM 707 O O . TRP A 1 88 ? 5.409 0.990 10.707 1.00 93.88 88 TRP A O 1
ATOM 717 N N . ASP A 1 89 ? 4.319 1.786 12.512 1.00 88.31 89 ASP A N 1
ATOM 718 C CA . ASP A 1 89 ? 5.264 1.299 13.507 1.00 88.31 89 ASP A CA 1
ATOM 719 C C . ASP A 1 89 ? 4.756 -0.019 14.108 1.00 88.31 89 ASP A C 1
ATOM 721 O O . ASP A 1 89 ? 3.556 -0.158 14.387 1.00 88.31 89 ASP A O 1
ATOM 725 N N . ASP A 1 90 ? 5.681 -0.952 14.336 1.00 68.88 90 ASP A N 1
ATOM 726 C CA . ASP A 1 90 ? 5.479 -2.132 15.175 1.00 68.88 90 ASP A CA 1
ATOM 727 C C . ASP A 1 90 ? 5.557 -1.674 16.645 1.00 68.88 90 ASP A C 1
ATOM 729 O O . ASP A 1 90 ? 6.649 -1.523 17.194 1.00 68.88 90 ASP A O 1
ATOM 733 N N . ASN A 1 91 ? 4.412 -1.352 17.261 1.00 52.59 91 ASN A N 1
ATOM 734 C CA . ASN A 1 91 ? 4.335 -1.039 18.701 1.00 52.59 91 ASN A CA 1
ATOM 735 C C . ASN A 1 91 ? 4.226 -2.300 19.560 1.00 52.59 91 ASN A C 1
ATOM 737 O O . ASN A 1 91 ? 3.367 -3.154 19.239 1.00 52.59 91 ASN A O 1
#

Solvent-accessible surface area (backbone atoms only — not comparable to full-atom values): 6358 Å² total; per-residue (Å²): 141,80,83,80,79,81,75,77,81,80,89,77,83,86,80,87,81,87,82,87,76,90,81,75,78,88,75,89,79,85,74,86,74,56,66,69,60,52,36,66,75,37,34,76,44,72,42,64,50,85,83,42,27,24,69,49,66,6,62,57,36,45,70,76,48,65,90,48,67,70,35,52,44,74,83,78,48,79,68,82,70,69,93,57,83,86,60,82,68,94,126

Secondary structure (DSSP, 8-state):
---------------------SS--------PPPHHHHHHH-TT-EEE-TTSBEEEE-HHHHHHSTT-TTSBHHHH----SSSS---SS--

Organism: NCBI:txid31246

Foldseek 3Di:
DDDDDDPDDDDDDDDDDDDDD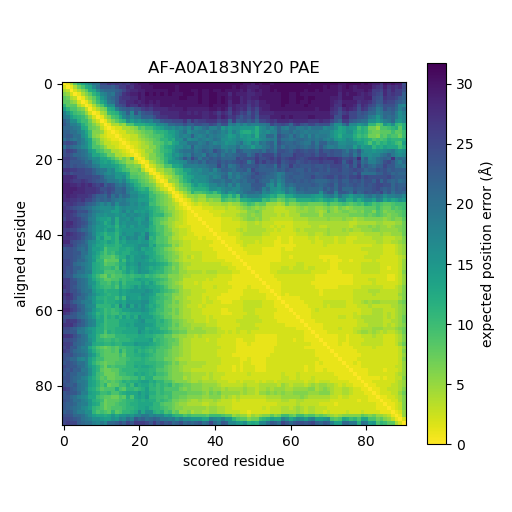PDDDDDPPPPDDPVVNVLAVCQADWDADQVQFTQDGRPNCCVVPPPRHRPRVVVVDDCPPDPDPPHPDDD

Sequence (91 aa):
IVGQKDRGKQVETILRLHFHNHSFTEIDEELPVPAIVFFEAFPFNFVFNRGMKLLNIGRSMANALPNIVGKNVTDIFLLCRPVIPFTWDDN

pLDDT: mean 83.68, std 16.54, range [36.62, 98.12]